Protein AF-A0A4R5AZT5-F1 (afdb_monomer_lite)

Sequence (96 aa):
MSPVTVAEYQACPATVVLRRAVDGLSRRVLTRTLRMLERDGLVSRTVHPRRVEYALTGLGRSLQDQLGALALWSVEHDGEIRAARVRFDARRGGMP

pLDDT: mean 73.56, std 23.11, range [24.11, 98.0]

Organism: NCBI:txid2530368

InterPro domains:
  IPR002577 Helix-turn-helix, HxlR type [PF01638] (18-76)
  IPR002577 Helix-turn-helix, HxlR type [PS51118] (1-82)
  IPR036388 Winged helix-like DNA-binding domain superfamily [G3DSA:1.10.10.10] (15-91)
  IPR036390 Winged helix DNA-binding domain superfamily [SSF46785] (18-92)

Secondary structure (DSSP, 8-state):
-------------S---TTSS-TTS-HHHHHHHHHHHHHTTSEEEEEETTEEEEEE-HHHHHHHHHHHHHHHHHHHTHHHHHHHHHHHHHHHS---

Structure (mmCIF, N/CA/C/O backbone):
data_AF-A0A4R5AZT5-F1
#
_entry.id   AF-A0A4R5AZT5-F1
#
loop_
_atom_site.group_PDB
_atom_site.id
_atom_site.type_symbol
_atom_site.label_atom_id
_atom_site.label_alt_id
_atom_site.label_comp_id
_atom_site.label_asym_id
_atom_site.label_entity_id
_atom_site.label_seq_id
_atom_site.pdbx_PDB_ins_code
_atom_site.Cartn_x
_atom_site.Cartn_y
_atom_site.Cartn_z
_atom_site.occupancy
_atom_site.B_iso_or_equiv
_atom_site.auth_seq_id
_atom_site.auth_comp_id
_atom_site.auth_asym_id
_atom_site.auth_atom_id
_atom_site.pdbx_PDB_model_num
ATOM 1 N N . MET A 1 1 ? 9.401 -26.709 -8.037 1.00 36.09 1 MET A N 1
ATOM 2 C CA . MET A 1 1 ? 9.153 -25.254 -7.949 1.00 36.09 1 MET A CA 1
ATOM 3 C C . MET A 1 1 ? 7.849 -24.980 -8.679 1.00 36.09 1 MET A C 1
ATOM 5 O O . MET A 1 1 ? 7.859 -24.877 -9.896 1.00 36.09 1 MET A O 1
ATOM 9 N N . SER A 1 2 ? 6.723 -25.023 -7.963 1.00 24.42 2 SER A N 1
ATOM 10 C CA . SER A 1 2 ? 5.395 -24.852 -8.568 1.00 24.42 2 SER A CA 1
ATOM 11 C C . SER A 1 2 ? 5.082 -23.372 -8.815 1.00 24.42 2 SER A C 1
ATOM 13 O O . SER A 1 2 ? 5.464 -22.543 -7.986 1.00 24.42 2 SER A O 1
ATOM 15 N N . PRO A 1 3 ? 4.387 -23.038 -9.915 1.00 29.81 3 PRO A N 1
ATOM 16 C CA . PRO A 1 3 ? 3.980 -21.675 -10.230 1.00 29.81 3 PRO A CA 1
ATOM 17 C C . PRO A 1 3 ? 2.828 -21.251 -9.311 1.00 29.81 3 PRO A C 1
ATOM 19 O O . PRO A 1 3 ? 1.915 -22.031 -9.042 1.00 29.81 3 PRO A O 1
ATOM 22 N N . VAL A 1 4 ? 2.881 -20.023 -8.795 1.00 28.39 4 VAL A N 1
ATOM 23 C CA . VAL A 1 4 ? 1.802 -19.460 -7.976 1.00 28.39 4 VAL A CA 1
ATOM 24 C C . VAL A 1 4 ? 0.688 -18.998 -8.911 1.00 28.39 4 VAL A C 1
ATOM 26 O O . VAL A 1 4 ? 0.844 -18.036 -9.658 1.00 28.39 4 VAL A O 1
ATOM 29 N N . THR A 1 5 ? -0.422 -19.729 -8.870 1.00 24.11 5 THR A N 1
ATOM 30 C CA . THR A 1 5 ? -1.701 -19.417 -9.507 1.00 24.11 5 THR A CA 1
ATOM 31 C C . THR A 1 5 ? -2.173 -18.020 -9.104 1.00 24.11 5 THR A C 1
ATOM 33 O O . THR A 1 5 ? -2.314 -17.725 -7.916 1.00 24.11 5 THR A O 1
ATOM 36 N N . VAL A 1 6 ? -2.451 -17.171 -10.096 1.00 27.22 6 VAL A N 1
ATOM 37 C CA . VAL A 1 6 ? -3.216 -15.932 -9.923 1.00 27.22 6 VAL A CA 1
ATOM 38 C C . VAL A 1 6 ? -4.645 -16.345 -9.578 1.00 27.22 6 VAL A C 1
ATOM 40 O O . VAL A 1 6 ? -5.446 -16.643 -10.458 1.00 27.22 6 VAL A O 1
ATOM 43 N N . ALA A 1 7 ? -4.934 -16.468 -8.284 1.00 28.16 7 ALA A N 1
ATOM 44 C CA . ALA A 1 7 ? -6.288 -16.685 -7.804 1.00 28.16 7 ALA A CA 1
ATOM 45 C C . ALA A 1 7 ? -7.071 -15.380 -7.981 1.00 28.16 7 ALA A C 1
ATOM 47 O O . ALA A 1 7 ? -6.774 -14.377 -7.334 1.00 28.16 7 ALA A O 1
ATOM 48 N N . GLU A 1 8 ? -8.007 -15.427 -8.926 1.00 26.44 8 GLU A N 1
ATOM 49 C CA . GLU A 1 8 ? -9.242 -14.652 -9.027 1.00 26.44 8 GLU A CA 1
ATOM 50 C C . GLU A 1 8 ? -9.403 -13.559 -7.963 1.00 26.44 8 GLU A C 1
ATOM 52 O O . GLU A 1 8 ? -9.846 -13.774 -6.836 1.00 26.44 8 GLU A O 1
ATOM 57 N N . TYR A 1 9 ? -9.080 -12.336 -8.374 1.00 32.78 9 TYR A N 1
ATOM 58 C CA . TYR A 1 9 ? -9.507 -11.114 -7.714 1.00 32.78 9 TYR A CA 1
ATOM 59 C C . TYR A 1 9 ? -11.012 -10.918 -7.963 1.00 32.78 9 TYR A C 1
ATOM 61 O O . TYR A 1 9 ? -11.374 -9.992 -8.669 1.00 32.78 9 TYR A O 1
ATOM 69 N N . GLN A 1 10 ? -11.900 -11.783 -7.454 1.00 35.75 10 GLN A N 1
ATOM 70 C CA . GLN A 1 10 ? -13.327 -11.459 -7.293 1.00 35.75 10 GLN A CA 1
ATOM 71 C C . GLN A 1 10 ? -13.947 -12.154 -6.068 1.00 35.75 10 GLN A C 1
ATOM 73 O O . GLN A 1 10 ? -13.852 -13.361 -5.891 1.00 35.75 10 GLN A O 1
ATOM 78 N N . ALA A 1 11 ? -14.625 -11.319 -5.268 1.00 37.69 11 ALA A N 1
ATOM 79 C CA . ALA A 1 11 ? -15.536 -11.595 -4.152 1.00 37.69 11 ALA A CA 1
ATOM 80 C C . ALA A 1 11 ? -14.957 -12.208 -2.854 1.00 37.69 11 ALA A C 1
ATOM 82 O O . ALA A 1 11 ? -14.737 -13.408 -2.773 1.00 37.69 11 ALA A O 1
ATOM 83 N N . CYS A 1 12 ? -14.841 -11.394 -1.786 1.00 31.80 12 CYS A N 1
ATOM 84 C CA . CYS A 1 12 ? -15.206 -11.752 -0.395 1.00 31.80 12 CYS A CA 1
ATOM 85 C C . CYS A 1 12 ? -15.092 -10.540 0.565 1.00 31.80 12 CYS A C 1
ATOM 87 O O . CYS A 1 12 ? -14.318 -9.619 0.297 1.00 31.80 12 CYS A O 1
ATOM 89 N N . PRO A 1 13 ? -15.875 -10.491 1.667 1.00 38.03 13 PRO A N 1
ATOM 90 C CA . PRO A 1 13 ? -16.069 -9.292 2.481 1.00 38.03 13 PRO A CA 1
ATOM 91 C C . PRO A 1 13 ? -14.751 -8.878 3.135 1.00 38.03 13 PRO A C 1
ATOM 93 O O . PRO A 1 13 ? -14.025 -9.704 3.682 1.00 38.03 13 PRO A O 1
ATOM 96 N N . ALA A 1 14 ? -14.429 -7.591 3.023 1.00 42.59 14 ALA A N 1
ATOM 97 C CA . ALA A 1 14 ? -13.114 -7.015 3.270 1.00 42.59 14 ALA A CA 1
ATOM 98 C C . ALA A 1 14 ? -12.596 -7.233 4.706 1.00 42.59 14 ALA A C 1
ATOM 100 O O . ALA A 1 14 ? -12.679 -6.358 5.563 1.00 42.59 14 ALA A O 1
ATOM 101 N N . THR A 1 15 ? -11.997 -8.390 4.967 1.00 37.41 15 THR A N 1
ATOM 102 C CA . THR A 1 15 ? -11.098 -8.617 6.100 1.00 37.41 15 THR A CA 1
ATOM 103 C C . THR A 1 15 ? -9.749 -9.008 5.518 1.00 37.41 15 THR A C 1
ATOM 105 O O . THR A 1 15 ? -9.417 -10.184 5.389 1.00 37.41 15 THR A O 1
ATOM 108 N N . VAL A 1 16 ? -8.967 -8.010 5.098 1.00 42.69 16 VAL A N 1
ATOM 109 C CA . VAL A 1 16 ? -7.570 -8.245 4.723 1.00 42.69 16 VAL A CA 1
ATOM 110 C C . VAL A 1 16 ? -6.850 -8.667 5.998 1.00 42.69 16 VAL A C 1
ATOM 112 O O . VAL A 1 16 ? -6.486 -7.843 6.835 1.00 42.69 16 VAL A O 1
ATOM 115 N N . VAL A 1 17 ? -6.667 -9.974 6.175 1.00 40.03 17 VAL A N 1
ATOM 116 C CA . VAL A 1 17 ? -5.794 -10.516 7.212 1.00 40.03 17 VAL A CA 1
ATOM 117 C C . VAL A 1 17 ? -4.375 -10.091 6.833 1.00 40.03 17 VAL A C 1
ATOM 119 O O . VAL A 1 17 ? -3.687 -10.777 6.081 1.00 40.03 17 VAL A O 1
ATOM 122 N N . LEU A 1 18 ? -3.937 -8.944 7.364 1.00 49.47 18 LEU A N 1
ATOM 123 C CA . LEU A 1 18 ? -2.626 -8.294 7.180 1.00 49.47 18 LEU A CA 1
ATOM 124 C C . LEU A 1 18 ? -1.414 -9.166 7.566 1.00 49.47 18 LEU A C 1
ATOM 126 O O . LEU A 1 18 ? -0.292 -8.682 7.653 1.00 49.47 18 LEU A O 1
ATOM 130 N N . ARG A 1 19 ? -1.615 -10.461 7.813 1.00 39.91 19 ARG A N 1
ATOM 131 C CA . ARG A 1 19 ? -0.584 -11.385 8.269 1.00 39.91 19 ARG A CA 1
ATOM 132 C C . ARG A 1 19 ? 0.196 -12.049 7.134 1.00 39.91 19 ARG A C 1
ATOM 134 O O . ARG A 1 19 ? 1.261 -12.561 7.420 1.00 39.91 19 ARG A O 1
ATOM 141 N N . ARG A 1 20 ? -0.296 -12.053 5.886 1.00 42.44 20 ARG A N 1
ATOM 142 C CA . ARG A 1 20 ? 0.377 -12.748 4.761 1.00 42.44 20 ARG A CA 1
ATOM 143 C C . ARG A 1 20 ? 1.176 -11.848 3.811 1.00 42.44 20 ARG A C 1
ATOM 145 O O . ARG A 1 20 ? 1.991 -12.357 3.061 1.00 42.44 20 ARG A O 1
ATOM 152 N N . ALA A 1 21 ? 0.984 -10.529 3.849 1.00 47.62 21 ALA A N 1
ATOM 153 C CA . ALA A 1 21 ? 1.729 -9.587 2.998 1.00 47.62 21 ALA A CA 1
ATOM 154 C C . ALA A 1 21 ? 2.976 -8.993 3.687 1.00 47.62 21 ALA A C 1
ATOM 156 O O . ALA A 1 21 ? 3.667 -8.159 3.112 1.00 47.62 21 ALA A O 1
ATOM 157 N N . VAL A 1 22 ? 3.237 -9.374 4.943 1.00 52.31 22 VAL A N 1
ATOM 158 C CA . VAL A 1 22 ? 4.134 -8.649 5.859 1.00 52.31 22 VAL A CA 1
ATOM 159 C C . VAL A 1 22 ? 5.279 -9.532 6.376 1.00 52.31 22 VAL A C 1
ATOM 161 O O . VAL A 1 22 ? 5.952 -9.172 7.336 1.00 52.31 22 VAL A O 1
ATOM 164 N N . ASP A 1 23 ? 5.563 -10.661 5.722 1.00 49.06 23 ASP A N 1
ATOM 165 C CA . ASP A 1 23 ? 6.576 -11.641 6.161 1.00 49.06 23 ASP A CA 1
ATOM 166 C C . ASP A 1 23 ? 8.027 -11.097 6.233 1.00 49.06 23 ASP A C 1
ATOM 168 O O . ASP A 1 23 ? 8.939 -11.819 6.623 1.00 49.06 23 ASP A O 1
ATOM 172 N N . GLY A 1 24 ? 8.258 -9.810 5.938 1.00 56.94 24 GLY A N 1
ATOM 173 C CA . GLY A 1 24 ? 9.551 -9.130 6.080 1.00 56.94 24 GLY A CA 1
ATOM 174 C C . GLY A 1 24 ? 9.595 -7.910 7.015 1.00 56.94 24 GLY A C 1
ATOM 175 O O . GLY A 1 24 ? 10.675 -7.348 7.194 1.00 56.94 24 GLY A O 1
ATOM 176 N N . LEU A 1 25 ? 8.481 -7.457 7.616 1.00 64.31 25 LEU A N 1
ATOM 177 C CA . LEU A 1 25 ? 8.508 -6.282 8.508 1.00 64.31 25 LEU A CA 1
ATOM 178 C C . LEU A 1 25 ? 8.559 -6.689 9.981 1.00 64.31 25 LEU A C 1
ATOM 180 O O . LEU A 1 25 ? 7.764 -7.496 10.458 1.00 64.31 25 LEU A O 1
ATOM 184 N N . SER A 1 26 ? 9.446 -6.050 10.750 1.00 75.31 26 SER A N 1
ATOM 185 C CA . SER A 1 26 ? 9.471 -6.245 12.201 1.00 75.31 26 SER A CA 1
ATOM 186 C C . SER A 1 26 ? 8.131 -5.847 12.838 1.00 75.31 26 SER A C 1
ATOM 188 O O . SER A 1 26 ? 7.478 -4.884 12.424 1.00 75.31 26 SER A O 1
ATOM 190 N N . ARG A 1 27 ? 7.741 -6.535 13.920 1.00 72.62 27 ARG A N 1
ATOM 191 C CA . ARG A 1 27 ? 6.496 -6.262 14.668 1.00 72.62 27 ARG A CA 1
ATOM 192 C C . ARG A 1 27 ? 6.357 -4.792 15.091 1.00 72.62 27 ARG A C 1
ATOM 194 O O . ARG A 1 27 ? 5.251 -4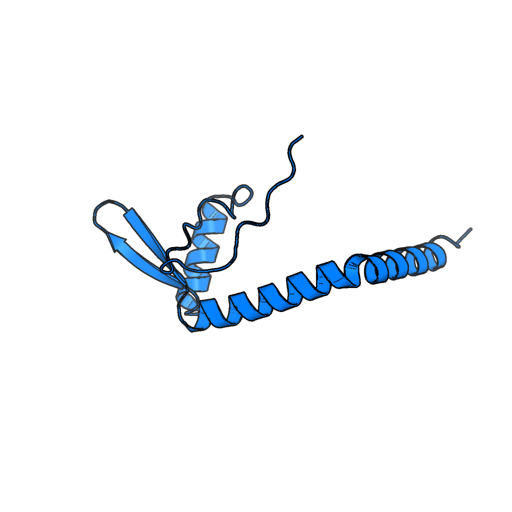.247 15.103 1.00 72.62 27 ARG A O 1
ATOM 201 N N . ARG A 1 28 ? 7.479 -4.139 15.419 1.00 74.06 28 ARG A N 1
ATOM 202 C CA . ARG A 1 28 ? 7.535 -2.715 15.783 1.00 74.06 28 ARG A CA 1
ATOM 203 C C . ARG A 1 28 ? 7.195 -1.816 14.595 1.00 74.06 28 ARG A C 1
ATOM 205 O O . ARG A 1 28 ? 6.420 -0.877 14.761 1.00 74.06 28 ARG A O 1
ATOM 212 N N . VAL A 1 29 ? 7.742 -2.118 13.417 1.00 76.69 29 VAL A N 1
ATOM 213 C CA . VAL A 1 29 ? 7.449 -1.382 12.179 1.00 76.69 29 VAL A CA 1
ATOM 214 C C . VAL A 1 29 ? 5.990 -1.577 11.787 1.00 76.69 29 VAL A C 1
ATOM 216 O O . VAL A 1 29 ? 5.298 -0.586 11.597 1.00 76.69 29 VAL A O 1
ATOM 219 N N . LEU A 1 30 ? 5.482 -2.812 11.804 1.00 75.06 30 LEU A N 1
ATOM 220 C CA . LEU A 1 30 ? 4.075 -3.091 11.498 1.00 75.06 30 LEU A CA 1
ATOM 221 C C . LEU A 1 30 ? 3.117 -2.311 12.411 1.00 75.06 30 LEU A C 1
ATOM 223 O O . LEU A 1 30 ? 2.191 -1.662 11.935 1.00 75.06 30 LEU A O 1
ATOM 227 N N . THR A 1 31 ? 3.367 -2.314 13.722 1.00 78.81 31 THR A N 1
ATOM 228 C CA . THR A 1 31 ? 2.526 -1.575 14.680 1.00 78.81 31 THR A CA 1
ATOM 229 C C . THR A 1 31 ? 2.564 -0.067 14.417 1.00 78.81 31 THR A C 1
ATOM 231 O O . THR A 1 31 ? 1.532 0.598 14.502 1.00 78.81 31 THR A O 1
ATOM 234 N N . ARG A 1 32 ? 3.740 0.485 14.085 1.00 81.31 32 ARG A N 1
ATOM 235 C CA . ARG A 1 32 ? 3.889 1.906 13.741 1.00 81.31 32 ARG A CA 1
ATOM 236 C C . ARG A 1 32 ? 3.138 2.245 12.454 1.00 81.31 32 ARG A C 1
ATOM 238 O O . ARG A 1 32 ? 2.402 3.226 12.443 1.00 81.31 32 ARG A O 1
ATOM 245 N N . THR A 1 33 ? 3.291 1.431 11.414 1.00 83.69 33 THR A N 1
ATOM 246 C CA . THR A 1 33 ? 2.613 1.621 10.129 1.00 83.69 33 THR A CA 1
ATOM 247 C C . THR A 1 33 ? 1.099 1.552 10.293 1.00 83.69 33 THR A C 1
ATOM 249 O O . THR A 1 33 ? 0.409 2.442 9.818 1.00 83.69 33 THR A O 1
ATOM 252 N N . LEU A 1 34 ? 0.568 0.575 11.037 1.00 84.62 34 LEU A N 1
ATOM 253 C CA . LEU A 1 34 ? -0.879 0.467 11.258 1.00 84.62 34 LEU A CA 1
ATOM 254 C C . LEU A 1 34 ? -1.453 1.663 12.018 1.00 84.62 34 LEU A C 1
ATOM 256 O O . LEU A 1 34 ? -2.511 2.151 11.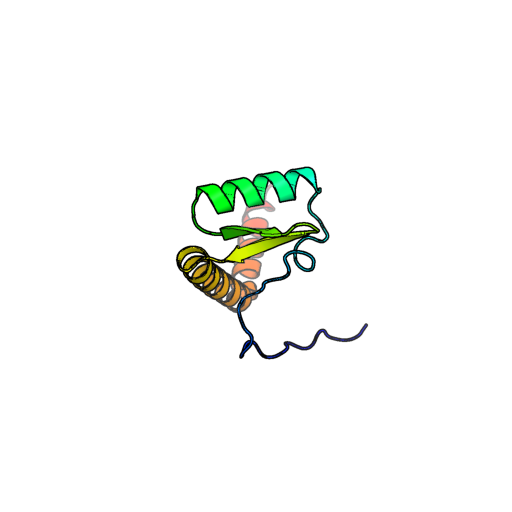647 1.00 84.62 34 LEU A O 1
ATOM 260 N N . ARG A 1 35 ? -0.747 2.176 13.034 1.00 85.94 35 ARG A N 1
ATOM 261 C CA . ARG A 1 35 ? -1.174 3.396 13.742 1.00 85.94 35 ARG A CA 1
ATOM 262 C C . ARG A 1 35 ? -1.154 4.633 12.846 1.00 85.94 35 ARG A C 1
ATOM 264 O O . ARG A 1 35 ? -2.002 5.501 13.001 1.00 85.94 35 ARG A O 1
ATOM 271 N N . MET A 1 36 ? -0.178 4.725 11.944 1.00 89.00 36 MET A N 1
ATOM 272 C CA . MET A 1 36 ? -0.104 5.810 10.966 1.00 89.00 36 MET A CA 1
ATOM 273 C C . MET A 1 36 ? -1.274 5.721 9.982 1.00 89.00 36 MET A C 1
ATOM 275 O O . MET A 1 36 ? -2.031 6.671 9.866 1.00 89.00 36 MET A O 1
ATOM 279 N N . LEU A 1 37 ? -1.507 4.549 9.387 1.00 89.94 37 LEU A N 1
ATOM 280 C CA . LEU A 1 37 ? -2.629 4.321 8.472 1.00 89.94 37 LEU A CA 1
ATOM 281 C C . LEU A 1 37 ? -3.999 4.512 9.144 1.00 89.94 37 LEU A C 1
ATOM 283 O O . LEU A 1 37 ? -4.941 4.956 8.493 1.00 89.94 37 LEU 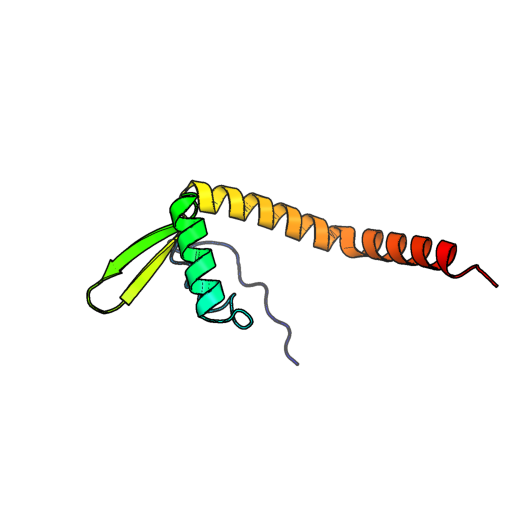A O 1
ATOM 287 N N . GLU A 1 38 ? -4.117 4.186 10.433 1.00 90.31 38 GLU A N 1
ATOM 288 C CA . GLU A 1 38 ? -5.308 4.472 11.240 1.00 90.31 38 GLU A CA 1
ATOM 289 C C . GLU A 1 38 ? -5.513 5.979 11.416 1.00 90.31 38 GLU A C 1
ATOM 291 O O . GLU A 1 38 ? -6.608 6.484 11.176 1.00 90.31 38 GLU A O 1
ATOM 296 N N . ARG A 1 39 ? -4.448 6.712 11.763 1.00 92.56 39 ARG A N 1
ATOM 297 C CA . ARG A 1 39 ? -4.477 8.177 11.880 1.00 92.56 39 ARG A CA 1
ATOM 298 C C . ARG A 1 39 ? -4.818 8.861 10.555 1.00 92.56 39 ARG A C 1
ATOM 300 O O . ARG A 1 39 ? -5.554 9.842 10.565 1.00 92.56 39 ARG A O 1
ATOM 307 N N . ASP A 1 40 ? -4.308 8.337 9.447 1.00 92.94 40 ASP A N 1
ATOM 308 C CA . ASP A 1 40 ? -4.545 8.865 8.100 1.00 92.94 40 ASP A CA 1
ATOM 309 C C . ASP A 1 40 ? -5.937 8.478 7.560 1.00 92.94 40 ASP A C 1
ATOM 311 O O . ASP A 1 40 ? -6.319 8.878 6.462 1.00 92.94 40 ASP A O 1
ATOM 315 N N . GLY A 1 41 ? -6.713 7.688 8.315 1.00 92.50 41 GLY A N 1
ATOM 316 C CA . GLY A 1 41 ? -8.062 7.269 7.940 1.00 92.50 41 GLY A CA 1
ATOM 317 C C . GLY A 1 41 ? -8.105 6.206 6.841 1.00 92.50 41 GLY A C 1
ATOM 318 O O . GLY A 1 41 ? -9.173 5.939 6.294 1.00 92.50 41 GLY A O 1
ATOM 319 N N . LEU A 1 42 ? -6.973 5.581 6.515 1.00 88.19 42 LEU A N 1
ATOM 320 C CA . LEU A 1 42 ? -6.862 4.515 5.512 1.00 88.19 42 LEU A CA 1
ATOM 321 C C . LEU A 1 42 ? -7.259 3.150 6.084 1.00 88.19 42 LEU A C 1
ATOM 323 O O . LEU A 1 42 ? -7.740 2.275 5.362 1.00 88.19 42 LEU A O 1
ATOM 327 N N . VAL A 1 43 ? -7.087 2.967 7.392 1.00 88.25 43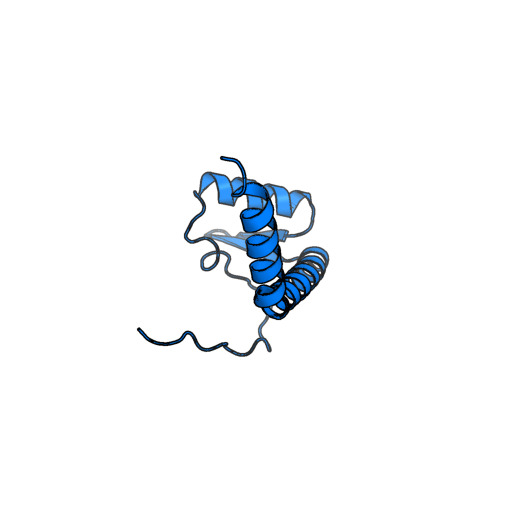 VAL A N 1
ATOM 328 C CA . VAL A 1 43 ? -7.414 1.7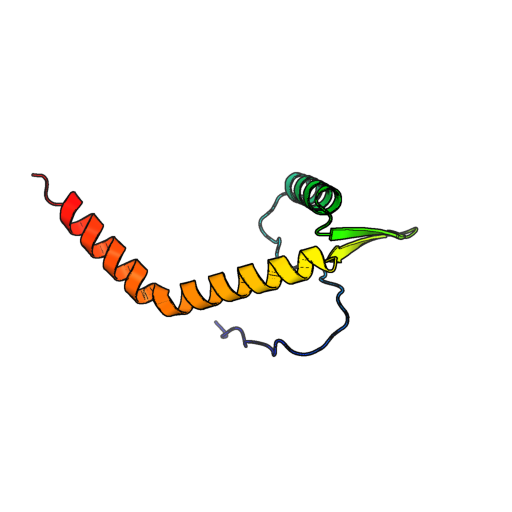29 8.102 1.00 88.25 43 VAL A CA 1
ATOM 329 C C . VAL A 1 43 ? -8.287 2.041 9.317 1.00 88.25 43 VAL A C 1
ATOM 331 O O . VAL A 1 43 ? -8.025 2.980 10.054 1.00 88.25 43 VAL A O 1
ATOM 334 N N . SER A 1 44 ? -9.315 1.235 9.562 1.00 86.25 44 SER A N 1
ATOM 335 C CA . SER A 1 44 ? -10.073 1.229 10.814 1.00 86.25 44 SER A CA 1
ATOM 336 C C . SER A 1 44 ? -9.573 0.123 11.738 1.00 86.25 44 SER A C 1
ATOM 338 O O . SER A 1 44 ? -9.223 -0.966 11.273 1.00 86.25 44 SER A O 1
ATOM 340 N N . ARG A 1 45 ? -9.604 0.376 13.047 1.00 87.56 45 ARG A N 1
ATOM 341 C CA . ARG A 1 45 ? -9.208 -0.577 14.086 1.00 87.56 45 ARG A CA 1
ATOM 342 C C . ARG A 1 45 ? -10.401 -0.958 14.959 1.00 87.56 45 ARG A C 1
ATOM 344 O O . ARG A 1 45 ? -11.059 -0.091 15.527 1.00 87.56 45 ARG A O 1
ATOM 351 N N . THR A 1 46 ? -10.617 -2.256 15.142 1.00 82.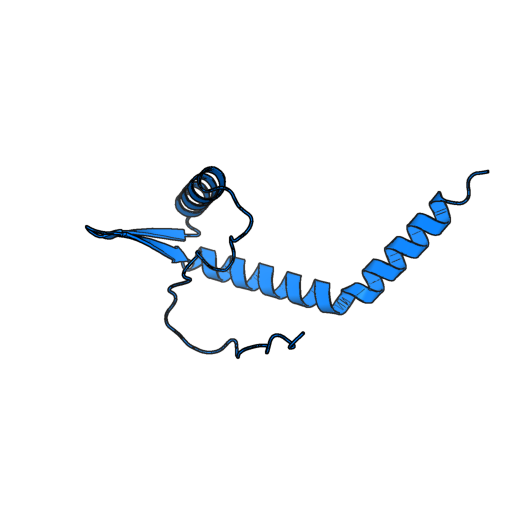75 46 THR A N 1
ATOM 352 C CA . THR A 1 46 ? -11.655 -2.802 16.028 1.00 82.75 46 THR A CA 1
ATOM 353 C C . THR A 1 46 ? -11.009 -3.671 17.100 1.00 82.75 46 THR A C 1
ATOM 355 O O . THR A 1 46 ? -10.231 -4.580 16.804 1.00 82.75 46 THR A O 1
ATOM 358 N N . VAL A 1 47 ? -11.298 -3.378 18.370 1.00 85.94 47 VAL A N 1
ATOM 359 C CA . VAL A 1 47 ? -10.754 -4.120 19.513 1.00 85.94 47 VAL A CA 1
ATOM 360 C C . VAL A 1 47 ? -11.800 -5.103 20.016 1.00 85.94 47 VAL A C 1
ATOM 362 O O . VAL A 1 47 ? -12.862 -4.701 20.477 1.00 85.94 47 VAL A O 1
ATOM 365 N N . HIS A 1 48 ? -11.465 -6.388 19.967 1.00 78.88 48 HIS A N 1
ATOM 366 C CA . HIS A 1 48 ? -12.235 -7.466 20.579 1.00 78.88 48 HIS A CA 1
ATOM 367 C C . HIS A 1 48 ? -11.529 -7.947 21.853 1.00 78.88 48 HIS A C 1
ATOM 369 O O . HIS A 1 48 ? -10.307 -7.808 21.960 1.00 78.88 48 HIS A O 1
ATOM 375 N N . PRO A 1 49 ? -12.231 -8.612 22.789 1.00 81.06 49 PRO A N 1
ATOM 376 C CA . PRO A 1 49 ? -11.633 -9.078 24.046 1.00 81.06 49 PRO A CA 1
ATOM 377 C C . PRO A 1 49 ? -10.386 -9.970 23.898 1.00 81.06 49 PRO A C 1
ATOM 379 O O . PRO A 1 49 ? -9.577 -10.048 24.815 1.00 81.06 49 PRO A O 1
ATOM 382 N N . ARG A 1 50 ? -10.212 -10.657 22.757 1.00 84.00 50 ARG A N 1
ATOM 383 C CA . ARG A 1 50 ? -9.088 -11.584 22.506 1.00 84.00 50 ARG A CA 1
ATOM 384 C C . ARG A 1 50 ? -8.213 -11.227 21.302 1.00 84.00 50 ARG A C 1
ATOM 386 O O . ARG A 1 50 ? -7.228 -11.918 21.053 1.00 84.00 50 ARG A O 1
ATOM 393 N N . ARG A 1 51 ? -8.574 -10.207 20.517 1.00 77.94 51 ARG A N 1
ATOM 394 C CA . ARG A 1 51 ? -7.850 -9.851 19.286 1.00 77.94 51 ARG A CA 1
ATOM 395 C C . ARG A 1 51 ? -8.126 -8.419 18.855 1.00 77.94 51 ARG A C 1
ATOM 397 O O . ARG A 1 51 ? -9.163 -7.854 19.175 1.00 77.94 51 ARG A O 1
ATOM 404 N N . VAL A 1 52 ? -7.207 -7.861 18.081 1.00 80.38 52 VAL A N 1
ATOM 405 C CA . VAL A 1 52 ? -7.398 -6.581 17.397 1.00 80.38 52 VAL A CA 1
ATOM 406 C C . VAL A 1 52 ? -7.513 -6.867 15.910 1.00 80.38 52 VAL A C 1
ATOM 408 O O . VAL A 1 52 ? -6.682 -7.586 15.355 1.00 80.38 52 VAL A O 1
ATOM 411 N N . GLU A 1 53 ? -8.542 -6.315 15.286 1.00 81.31 53 GLU A N 1
ATOM 412 C CA . GLU A 1 53 ? -8.777 -6.395 13.851 1.00 81.31 53 GLU A CA 1
ATOM 413 C C . GLU A 1 53 ? -8.504 -5.038 13.206 1.00 81.31 53 GLU A C 1
ATOM 415 O O . GLU A 1 53 ? -8.796 -3.986 13.777 1.00 81.31 53 GLU A O 1
ATOM 420 N N . TYR A 1 54 ? -7.926 -5.085 12.011 1.00 81.44 54 TYR A N 1
ATOM 421 C CA . TYR A 1 54 ? -7.666 -3.927 11.171 1.00 81.44 54 TYR A CA 1
ATOM 422 C C . TYR A 1 54 ? -8.318 -4.175 9.815 1.00 81.44 54 TYR A C 1
ATOM 424 O O . TYR A 1 54 ? -8.181 -5.265 9.259 1.00 81.44 54 TYR A O 1
ATOM 432 N N . ALA A 1 55 ? -9.011 -3.172 9.288 1.00 83.69 55 ALA A N 1
ATOM 433 C CA . ALA A 1 55 ? -9.685 -3.248 7.996 1.00 83.69 55 ALA A CA 1
ATOM 434 C C . ALA A 1 55 ? -9.451 -1.964 7.202 1.00 83.69 55 ALA A C 1
ATOM 436 O O . ALA A 1 55 ? -9.338 -0.891 7.787 1.00 83.69 55 ALA A O 1
ATOM 437 N N . LEU A 1 56 ? -9.383 -2.054 5.873 1.00 85.81 56 LEU A N 1
ATOM 438 C CA . LEU A 1 56 ? -9.319 -0.858 5.035 1.00 85.81 56 LEU A CA 1
ATOM 439 C C . LEU A 1 56 ? -10.634 -0.080 5.131 1.00 85.81 56 LEU A C 1
ATOM 441 O O . LEU A 1 56 ? -11.725 -0.660 5.091 1.00 85.81 56 LEU A O 1
ATOM 445 N N . THR A 1 57 ? -10.532 1.240 5.207 1.00 89.38 57 THR A N 1
ATOM 446 C CA . THR A 1 57 ? -11.687 2.132 5.061 1.00 89.38 57 THR A CA 1
ATOM 447 C C . THR A 1 57 ? -12.058 2.282 3.582 1.00 89.38 57 THR A C 1
ATOM 449 O O . THR A 1 57 ? -11.422 1.698 2.701 1.00 89.38 57 THR A O 1
ATOM 452 N N . GLY A 1 58 ? -13.085 3.084 3.280 1.00 87.62 58 GLY A N 1
ATOM 453 C CA . GLY A 1 58 ? -13.362 3.485 1.896 1.00 87.62 58 GLY A CA 1
ATOM 454 C C . GLY A 1 58 ? -12.172 4.199 1.242 1.00 87.62 58 GLY A C 1
ATOM 455 O O . GLY A 1 58 ? -11.821 3.875 0.112 1.00 87.62 58 GLY A O 1
ATOM 456 N N . LEU A 1 59 ? -11.498 5.087 1.983 1.00 89.06 59 LEU A N 1
ATOM 457 C CA . LEU A 1 59 ? -10.300 5.795 1.520 1.00 89.06 59 LEU A CA 1
ATOM 458 C C . LEU A 1 59 ? -9.102 4.849 1.342 1.00 89.06 59 LEU A C 1
ATOM 460 O O . LEU A 1 59 ? -8.353 4.957 0.378 1.00 89.06 59 LEU A O 1
ATOM 464 N N . GLY A 1 60 ? -8.935 3.881 2.248 1.00 87.06 60 GLY A N 1
ATOM 465 C CA . GLY A 1 60 ? -7.895 2.860 2.114 1.00 87.06 60 GLY A CA 1
ATOM 466 C C . GLY A 1 60 ? -8.061 1.999 0.863 1.00 87.06 60 GLY A C 1
ATOM 467 O O . GLY A 1 60 ? -7.074 1.681 0.203 1.00 87.06 60 GLY A O 1
ATOM 468 N N . ARG A 1 61 ? -9.306 1.649 0.516 1.00 87.00 61 ARG A N 1
ATOM 469 C CA . ARG A 1 61 ? -9.614 0.896 -0.709 1.00 87.00 61 ARG A CA 1
ATOM 470 C C . ARG A 1 61 ? -9.342 1.707 -1.972 1.00 87.00 61 ARG A C 1
ATOM 472 O O . ARG A 1 61 ? -8.688 1.189 -2.866 1.00 87.00 61 ARG A O 1
ATOM 479 N N . SER A 1 62 ? -9.744 2.979 -2.023 1.00 87.38 62 SER A N 1
ATOM 480 C CA . SER A 1 62 ? -9.467 3.800 -3.210 1.00 87.38 62 SER A CA 1
ATOM 481 C C . SER A 1 62 ? -7.965 3.953 -3.467 1.00 87.38 62 SER A C 1
ATOM 483 O O . SER A 1 62 ? -7.533 3.882 -4.615 1.00 87.38 62 SER A O 1
ATOM 485 N N . LEU A 1 63 ? -7.148 4.089 -2.414 1.00 86.25 63 LEU A N 1
ATOM 486 C CA . LEU A 1 63 ? -5.690 4.092 -2.545 1.00 86.25 63 LEU A CA 1
ATOM 487 C C . LEU A 1 63 ? -5.150 2.737 -3.023 1.00 86.25 63 LEU A C 1
ATOM 489 O O . LEU A 1 63 ? -4.263 2.699 -3.874 1.00 86.25 63 LEU A O 1
ATOM 493 N N . GLN A 1 64 ? -5.673 1.632 -2.484 1.00 85.00 64 GLN A N 1
ATOM 494 C CA . GLN A 1 64 ? -5.284 0.286 -2.904 1.00 85.00 64 GLN A CA 1
ATOM 495 C C . GLN A 1 64 ? -5.493 0.087 -4.410 1.00 85.00 64 GLN A C 1
ATOM 497 O O . GLN A 1 64 ? -4.608 -0.459 -5.066 1.00 85.00 64 GLN A O 1
ATOM 502 N N . ASP A 1 65 ? -6.608 0.569 -4.957 1.00 81.56 65 ASP A N 1
ATOM 503 C CA . ASP A 1 65 ? -6.909 0.453 -6.385 1.00 81.56 65 ASP A CA 1
ATOM 504 C C . ASP A 1 65 ? -5.898 1.229 -7.241 1.00 81.56 65 ASP A C 1
ATOM 506 O O . ASP A 1 65 ? -5.389 0.704 -8.231 1.00 81.56 65 ASP A O 1
ATOM 510 N N . GLN A 1 66 ? -5.531 2.448 -6.827 1.00 89.62 66 GLN A N 1
ATOM 511 C CA . GLN A 1 66 ? -4.513 3.246 -7.525 1.00 89.62 66 GLN A CA 1
ATOM 512 C C . GLN A 1 66 ? -3.133 2.579 -7.489 1.00 89.62 66 GLN A C 1
ATOM 514 O O . GLN A 1 66 ? -2.439 2.515 -8.504 1.00 89.62 66 GLN A O 1
ATOM 519 N N . LEU A 1 67 ? -2.738 2.045 -6.330 1.00 84.44 67 LEU A N 1
ATOM 520 C CA . LEU A 1 67 ? -1.485 1.300 -6.194 1.00 84.44 67 LEU A CA 1
ATOM 521 C C . LEU A 1 67 ? -1.497 0.021 -7.038 1.00 84.44 67 LEU A C 1
ATOM 523 O O . LEU A 1 67 ? -0.479 -0.321 -7.636 1.00 84.44 67 LEU A O 1
ATOM 527 N N . GLY A 1 68 ? -2.641 -0.663 -7.116 1.00 81.94 68 GLY A N 1
ATOM 528 C CA . GLY A 1 68 ? -2.834 -1.833 -7.968 1.00 81.94 68 GLY A CA 1
ATOM 529 C C . GLY A 1 68 ? -2.680 -1.500 -9.450 1.00 81.94 68 GLY A C 1
ATOM 530 O O . GLY A 1 68 ? -1.934 -2.181 -10.152 1.00 81.94 68 GLY A O 1
ATOM 531 N N . ALA A 1 69 ? -3.309 -0.417 -9.911 1.00 87.00 69 ALA A N 1
ATOM 532 C CA . ALA A 1 69 ? -3.176 0.061 -11.286 1.00 87.00 69 ALA A CA 1
ATOM 533 C C . ALA A 1 69 ? -1.722 0.425 -11.628 1.00 87.00 69 ALA A C 1
ATOM 535 O O . ALA A 1 69 ? -1.207 0.020 -12.669 1.00 87.00 69 ALA A O 1
ATOM 536 N N . LEU A 1 70 ? -1.028 1.122 -10.722 1.00 88.88 70 LEU A N 1
ATOM 537 C CA . LEU A 1 70 ? 0.385 1.459 -10.898 1.00 88.88 70 LEU A CA 1
ATOM 538 C C . LEU A 1 70 ? 1.279 0.213 -10.933 1.00 88.88 70 LEU A C 1
ATOM 540 O O . LEU A 1 70 ? 2.213 0.139 -11.735 1.00 88.88 70 LEU A O 1
ATOM 544 N N . ALA A 1 71 ? 1.008 -0.768 -10.071 1.00 83.56 71 ALA A N 1
ATOM 545 C CA . ALA A 1 71 ? 1.742 -2.026 -10.055 1.00 83.56 71 ALA A CA 1
ATOM 546 C C . ALA A 1 71 ? 1.549 -2.793 -11.369 1.00 83.56 71 ALA A C 1
ATOM 548 O O . ALA A 1 71 ? 2.531 -3.255 -11.947 1.00 83.56 71 ALA A O 1
ATOM 549 N N . LEU A 1 72 ? 0.312 -2.870 -11.869 1.00 90.75 72 LEU A N 1
ATOM 550 C CA . LEU A 1 72 ? 0.005 -3.514 -13.143 1.00 90.75 72 LEU A CA 1
ATOM 551 C C . LEU A 1 72 ? 0.727 -2.828 -14.306 1.00 90.75 72 LEU A C 1
ATOM 553 O O . LEU A 1 72 ? 1.426 -3.498 -15.063 1.00 90.75 72 LEU A O 1
ATOM 557 N N . TRP A 1 73 ? 0.638 -1.499 -14.388 1.00 96.50 73 TRP A N 1
ATOM 558 C CA . TRP A 1 73 ? 1.358 -0.715 -15.392 1.00 96.50 73 TRP A CA 1
ATOM 559 C C . TRP A 1 73 ? 2.872 -0.963 -15.329 1.00 96.50 73 TRP A C 1
ATOM 561 O O . TRP A 1 73 ? 3.523 -1.136 -16.358 1.00 96.50 73 TRP A O 1
ATOM 571 N N . SER A 1 74 ? 3.436 -1.038 -14.118 1.00 94.56 74 SER A N 1
ATOM 572 C CA . SER A 1 74 ? 4.869 -1.284 -13.922 1.00 94.56 74 SER A CA 1
ATOM 573 C C . SER A 1 74 ? 5.289 -2.670 -14.407 1.00 94.56 74 SER A C 1
ATOM 575 O O . SER A 1 74 ? 6.381 -2.811 -14.949 1.00 94.56 74 SER A O 1
ATOM 577 N N . VAL A 1 75 ? 4.441 -3.687 -14.215 1.00 94.38 75 VAL A N 1
ATOM 578 C CA . VAL A 1 75 ? 4.671 -5.043 -14.737 1.00 94.38 75 VAL A CA 1
ATOM 579 C C . VAL A 1 75 ? 4.594 -5.052 -16.261 1.00 94.38 75 VAL A C 1
ATOM 581 O O . VAL A 1 75 ? 5.451 -5.650 -16.906 1.00 94.38 75 VAL A O 1
ATOM 584 N N . GLU A 1 76 ? 3.609 -4.364 -16.836 1.00 97.44 76 GLU A N 1
ATOM 585 C CA . GLU A 1 76 ? 3.438 -4.245 -18.287 1.00 97.44 76 GLU A CA 1
ATOM 586 C C . GLU A 1 76 ? 4.653 -3.581 -18.959 1.00 97.44 76 GLU A C 1
ATOM 588 O O . GLU A 1 76 ? 5.133 -4.061 -19.984 1.00 97.44 76 GLU A O 1
ATOM 593 N N . HIS A 1 77 ? 5.219 -2.542 -18.337 1.00 97.12 77 HIS A N 1
ATOM 594 C CA . HIS A 1 77 ? 6.331 -1.758 -18.894 1.00 97.12 77 HIS A CA 1
ATOM 595 C C . HIS A 1 77 ? 7.709 -2.171 -18.352 1.00 97.12 77 HIS A C 1
ATOM 597 O O . HIS A 1 77 ? 8.716 -1.501 -18.602 1.00 97.12 77 HIS A O 1
ATOM 603 N N . ASP A 1 78 ? 7.801 -3.276 -17.611 1.00 96.31 78 ASP A N 1
ATOM 604 C CA . ASP A 1 78 ? 9.046 -3.711 -16.973 1.00 96.31 78 ASP A CA 1
ATOM 605 C C . ASP A 1 78 ? 10.177 -3.927 -17.998 1.00 96.31 78 ASP A C 1
ATOM 607 O O . ASP A 1 78 ? 11.319 -3.520 -17.767 1.00 96.31 78 ASP A O 1
ATOM 611 N N . GLY A 1 79 ? 9.860 -4.464 -19.180 1.00 97.31 79 GLY A N 1
ATOM 612 C CA . GLY A 1 79 ? 10.824 -4.617 -20.274 1.00 97.31 79 GLY A CA 1
ATOM 613 C C . GLY A 1 79 ? 11.406 -3.282 -20.756 1.00 97.31 79 GLY A C 1
ATOM 614 O O . GLY A 1 79 ? 12.624 -3.149 -20.908 1.00 97.31 79 GLY A O 1
ATOM 615 N N . GLU A 1 80 ? 10.558 -2.270 -20.936 1.00 98.00 80 GLU A N 1
ATOM 616 C CA . GLU A 1 80 ? 10.974 -0.927 -21.352 1.00 98.00 80 GLU A CA 1
ATOM 617 C C . GLU A 1 80 ? 11.842 -0.250 -20.291 1.00 98.00 80 GLU A C 1
ATOM 619 O O . GLU A 1 80 ? 12.890 0.325 -20.610 1.00 98.00 80 GLU A O 1
ATOM 624 N N . ILE A 1 81 ? 11.450 -0.376 -19.020 1.00 97.00 81 ILE A N 1
ATOM 625 C CA . ILE A 1 81 ? 12.198 0.152 -17.876 1.00 97.00 81 ILE A CA 1
ATOM 626 C C . ILE A 1 81 ? 13.584 -0.501 -17.800 1.00 97.00 81 ILE A C 1
ATOM 628 O O . ILE A 1 81 ? 14.591 0.198 -17.642 1.00 97.00 81 ILE A O 1
ATOM 632 N N . ARG A 1 82 ? 13.676 -1.828 -17.950 1.00 96.81 82 ARG A N 1
ATOM 633 C CA . ARG A 1 82 ? 14.965 -2.540 -17.980 1.00 96.81 82 ARG A CA 1
ATOM 634 C C . ARG A 1 82 ? 15.831 -2.086 -19.152 1.00 96.81 82 ARG A C 1
ATOM 636 O O . ARG A 1 82 ? 17.007 -1.790 -18.951 1.00 96.81 82 ARG A O 1
ATOM 643 N N . ALA A 1 83 ? 15.262 -1.972 -20.350 1.00 97.25 83 ALA A N 1
ATOM 644 C CA . ALA A 1 83 ? 15.996 -1.501 -21.521 1.00 97.25 83 ALA A CA 1
ATOM 645 C C . ALA A 1 83 ? 16.513 -0.063 -21.329 1.00 97.25 83 ALA A C 1
ATOM 647 O O . ALA A 1 83 ? 17.646 0.248 -21.701 1.00 97.25 83 ALA A O 1
ATOM 648 N N . ALA A 1 84 ? 15.717 0.812 -20.706 1.00 96.69 84 ALA A N 1
ATOM 649 C CA . ALA A 1 84 ? 16.139 2.166 -20.361 1.00 96.69 84 ALA A CA 1
ATOM 650 C C . ALA A 1 84 ? 17.311 2.180 -19.366 1.00 96.69 84 ALA A C 1
ATOM 652 O O . ALA A 1 84 ? 18.257 2.944 -19.572 1.00 96.69 84 ALA A O 1
ATOM 653 N N . ARG A 1 85 ? 17.289 1.311 -18.344 1.00 95.94 85 ARG A N 1
ATOM 654 C CA . ARG A 1 85 ? 18.399 1.143 -17.386 1.00 95.94 85 ARG A CA 1
ATOM 655 C C . ARG A 1 85 ? 19.681 0.690 -18.082 1.00 95.94 85 ARG A C 1
ATOM 657 O O . ARG A 1 85 ? 20.694 1.363 -17.949 1.00 95.94 85 ARG A O 1
ATOM 664 N N . VAL A 1 86 ? 19.608 -0.340 -18.928 1.00 96.69 86 VAL A N 1
ATOM 665 C CA . VAL A 1 86 ? 20.767 -0.820 -19.707 1.00 96.69 86 VAL A CA 1
ATOM 666 C C . VAL A 1 86 ? 21.361 0.294 -20.572 1.00 96.69 86 VAL A C 1
ATOM 668 O O . VAL A 1 86 ? 22.573 0.499 -20.567 1.00 96.69 86 VAL A O 1
ATOM 671 N N . ARG A 1 87 ? 20.525 1.068 -21.282 1.00 96.44 87 ARG A N 1
ATOM 672 C CA . ARG A 1 87 ? 20.998 2.215 -22.082 1.00 96.44 87 ARG A CA 1
ATOM 673 C C . ARG A 1 87 ? 21.646 3.304 -21.225 1.00 96.44 87 ARG A C 1
ATOM 675 O O . ARG A 1 87 ? 22.568 3.975 -21.683 1.00 96.44 87 ARG A O 1
ATOM 682 N N . PHE A 1 88 ? 21.146 3.539 -20.015 1.00 93.50 88 PHE A N 1
ATOM 683 C CA . PHE A 1 88 ? 21.744 4.501 -19.092 1.00 93.50 88 PHE A CA 1
ATOM 684 C C . PHE A 1 88 ? 23.111 4.021 -18.596 1.00 93.50 88 PHE A C 1
ATOM 686 O O . PHE A 1 88 ? 24.082 4.771 -18.697 1.00 93.50 88 PHE A O 1
ATOM 693 N N . ASP A 1 89 ? 23.195 2.771 -18.149 1.00 95.06 89 ASP A N 1
ATOM 694 C CA . ASP A 1 89 ? 24.426 2.177 -17.629 1.00 95.06 89 ASP A CA 1
ATOM 695 C C . ASP A 1 89 ? 25.497 2.076 -18.719 1.00 95.06 89 ASP A C 1
ATOM 697 O O . ASP A 1 89 ? 26.643 2.434 -18.472 1.00 95.06 89 ASP A O 1
ATOM 701 N N . ALA A 1 90 ? 25.130 1.725 -19.956 1.00 92.12 90 ALA A N 1
ATOM 702 C CA . ALA A 1 90 ? 26.052 1.714 -21.095 1.00 92.12 90 ALA A CA 1
ATOM 703 C C . ALA A 1 90 ? 26.641 3.105 -21.405 1.00 92.12 90 ALA A C 1
ATOM 705 O O . ALA A 1 90 ? 27.804 3.212 -21.785 1.00 92.12 90 ALA A O 1
ATOM 706 N N . ARG A 1 91 ? 25.867 4.184 -21.204 1.00 90.75 91 ARG A N 1
ATOM 707 C CA . ARG A 1 91 ? 26.370 5.563 -21.351 1.00 90.75 91 ARG A CA 1
ATOM 708 C C . ARG A 1 91 ? 27.279 5.991 -20.199 1.00 90.75 91 ARG A C 1
ATOM 710 O O . ARG A 1 91 ? 28.128 6.848 -20.408 1.00 90.75 91 ARG A O 1
ATOM 717 N N . ARG A 1 92 ? 27.099 5.436 -18.995 1.00 82.81 92 ARG A N 1
ATOM 718 C CA . ARG A 1 92 ? 27.935 5.741 -17.820 1.00 82.81 92 ARG A CA 1
ATOM 719 C C . ARG A 1 92 ? 29.165 4.842 -17.675 1.00 82.81 92 ARG A C 1
ATOM 721 O O . ARG A 1 92 ? 30.148 5.290 -17.101 1.00 82.81 92 ARG A O 1
ATOM 728 N N . GLY A 1 93 ? 29.113 3.610 -18.177 1.00 65.38 93 GLY A N 1
ATOM 729 C CA . GLY A 1 93 ? 30.213 2.640 -18.164 1.00 65.38 93 GLY A CA 1
ATOM 730 C C . GLY A 1 93 ? 31.258 2.859 -19.261 1.00 65.38 93 GLY A C 1
ATOM 731 O O . GLY A 1 93 ? 32.250 2.143 -19.303 1.00 65.38 93 GLY A O 1
ATOM 732 N N . GLY A 1 94 ? 31.050 3.846 -20.137 1.00 56.19 94 GLY A N 1
ATOM 733 C CA . GLY A 1 94 ? 32.054 4.360 -21.064 1.00 56.19 94 GLY A CA 1
ATOM 734 C C . GLY A 1 94 ? 32.833 5.523 -20.453 1.00 56.19 94 GLY A C 1
ATOM 735 O O . GLY A 1 94 ? 32.673 6.658 -20.891 1.00 56.19 94 GLY A O 1
ATOM 736 N N . MET A 1 95 ? 33.651 5.252 -19.438 1.00 42.50 95 MET A N 1
ATOM 737 C CA . MET A 1 95 ? 34.726 6.148 -19.002 1.00 42.50 95 MET A CA 1
ATOM 738 C C . MET A 1 95 ? 35.993 5.286 -18.872 1.00 42.50 95 MET A C 1
ATOM 740 O O . MET A 1 95 ? 35.948 4.339 -18.083 1.00 42.50 95 MET A O 1
ATOM 744 N N . PRO A 1 96 ? 37.049 5.521 -19.678 1.00 54.19 96 PRO A N 1
ATOM 745 C CA . PRO A 1 96 ? 38.325 4.817 -19.538 1.00 54.19 96 PRO A CA 1
ATOM 746 C C . PRO A 1 96 ? 39.011 5.123 -18.201 1.00 54.19 96 PRO A C 1
ATOM 748 O O . PRO A 1 96 ? 38.786 6.229 -17.653 1.00 54.19 96 PRO A O 1
#

Radius of gyration: 19.41 Å; chains: 1; bounding box: 54×34×46 Å

Foldseek 3Di:
DDDDDPPDPDDDDWQPPVPPVPVPDDPVRVVVVQVVCVVVQQWDWDDDPVDIGITGDPNVVVVVVVVVVVVVVCVVCVVVVVVVVVVVVVVVVPDD